Protein AF-A0A552JMD4-F1 (afdb_monomer)

Solvent-accessible surface area (backbone atoms only — not comparable to full-atom values): 7018 Å² total; per-residue (Å²): 131,86,84,83,61,81,49,76,49,77,39,59,53,98,38,36,35,41,34,30,48,26,83,39,79,77,47,74,48,77,44,79,82,70,73,84,82,64,100,76,76,72,91,69,82,55,52,68,97,57,89,77,50,62,88,80,87,88,76,91,88,82,87,68,102,60,54,72,49,73,68,56,48,49,47,52,55,16,45,58,19,60,73,35,81,86,28,43,78,37,41,40,90,86,39,94,38,38,90,42,68,71,56,84,88,75,112

Organism: NCBI:txid2486245

Foldseek 3Di:
DQPQDWDWDWFDDPQKIWIDIQLHTPDIDGHDPDPDPDPDDDDDDQDDPDPRGDDDDDDDDDDDPHGDDSLRSLLVSLQVQVVDVSNLCRHDPPRPNNPHHDDPVSD

Nearest PDB structures (foldseek):
  4qvs-assembly1_A-2  TM=7.029E-01  e=3.299E-03  Acetivibrio thermocellus ATCC 27405
  3fvc-assembly1_A  TM=4.793E-01  e=2.147E+00  Human herpesvirus 4 strain B95-8

Sequence (107 aa):
MLNTNYIASITYNAGQIVMRLNGVQVQTGTLASSTGSNANNRLKIGFDIDPSSMQGRVRDIVILPYAASLRQLQLWEGFLSWKTITNRWALNSTHPFANRPPYTGDL

Structure (mmCIF, N/CA/C/O backbone):
data_AF-A0A552JMD4-F1
#
_entry.id   AF-A0A552JMD4-F1
#
loop_
_atom_site.group_PDB
_atom_site.id
_atom_site.type_symbol
_atom_site.label_atom_id
_atom_site.label_alt_id
_atom_site.label_comp_id
_atom_site.label_asym_id
_atom_site.label_entity_id
_atom_site.label_seq_id
_atom_site.pdbx_PDB_ins_code
_atom_site.Cartn_x
_atom_site.Cartn_y
_atom_site.Cartn_z
_atom_site.occupancy
_atom_site.B_iso_or_equiv
_atom_site.auth_seq_id
_atom_site.auth_comp_id
_atom_site.auth_asym_id
_atom_site.auth_atom_id
_atom_site.pdbx_PDB_model_num
ATOM 1 N N . MET A 1 1 ? -11.803 -21.396 5.458 1.00 42.97 1 MET A N 1
ATOM 2 C CA . MET A 1 1 ? -10.577 -20.696 5.017 1.00 42.97 1 MET A CA 1
ATOM 3 C C . MET A 1 1 ? -10.647 -19.279 5.556 1.00 42.97 1 MET A C 1
ATOM 5 O O . MET A 1 1 ? -11.682 -18.647 5.382 1.00 42.97 1 MET A O 1
ATOM 9 N N . LEU A 1 2 ? -9.629 -18.813 6.281 1.00 49.41 2 LEU A N 1
ATOM 10 C CA . LEU A 1 2 ? -9.557 -17.409 6.690 1.00 49.41 2 LEU A CA 1
ATOM 11 C C . LEU A 1 2 ? -9.329 -16.577 5.423 1.00 49.41 2 LEU A C 1
ATOM 13 O O . LEU A 1 2 ? -8.342 -16.785 4.724 1.00 49.41 2 LEU A O 1
ATOM 17 N N . ASN A 1 3 ? -10.264 -15.687 5.095 1.00 59.56 3 ASN A N 1
ATOM 18 C CA . ASN A 1 3 ? -10.075 -14.728 4.012 1.00 59.56 3 ASN A CA 1
ATOM 19 C C . ASN A 1 3 ? -9.048 -13.694 4.481 1.00 59.56 3 ASN A C 1
ATOM 21 O O . ASN A 1 3 ? -9.399 -12.771 5.217 1.00 59.56 3 ASN A O 1
ATOM 25 N N . THR A 1 4 ? -7.786 -13.857 4.092 1.00 74.56 4 THR A N 1
ATOM 26 C CA . THR A 1 4 ? -6.755 -12.860 4.389 1.00 74.56 4 THR A CA 1
ATOM 27 C C . THR A 1 4 ? -6.942 -11.662 3.463 1.00 74.56 4 THR A C 1
ATOM 29 O O . THR A 1 4 ? -6.794 -11.778 2.248 1.00 74.56 4 THR A O 1
ATOM 32 N N . ASN A 1 5 ? -7.303 -10.512 4.031 1.00 82.19 5 ASN A N 1
ATOM 33 C CA . ASN A 1 5 ? -7.386 -9.251 3.300 1.00 82.19 5 ASN A CA 1
ATOM 34 C C . ASN A 1 5 ? -6.035 -8.536 3.377 1.00 82.19 5 ASN A C 1
ATOM 36 O O . ASN A 1 5 ? -5.446 -8.434 4.453 1.00 82.19 5 ASN A O 1
ATOM 40 N N . TYR A 1 6 ? -5.581 -8.005 2.245 1.00 87.62 6 TYR A N 1
ATOM 41 C CA . TYR A 1 6 ? -4.374 -7.192 2.165 1.00 87.62 6 TYR A CA 1
ATOM 42 C C . TYR A 1 6 ? -4.715 -5.811 1.625 1.00 87.62 6 TYR A C 1
ATOM 44 O O . TYR A 1 6 ? -5.519 -5.678 0.700 1.00 87.62 6 TYR A O 1
ATOM 52 N N . ILE A 1 7 ? -4.069 -4.795 2.185 1.00 90.69 7 ILE A N 1
ATOM 53 C CA . ILE A 1 7 ? -4.016 -3.458 1.605 1.00 90.69 7 ILE A CA 1
ATOM 54 C C . ILE A 1 7 ? -2.618 -3.293 1.031 1.00 90.69 7 ILE A C 1
ATOM 56 O O . ILE A 1 7 ? -1.632 -3.400 1.758 1.00 90.69 7 ILE A O 1
ATOM 60 N N . ALA A 1 8 ? -2.538 -3.080 -0.277 1.00 91.88 8 ALA A N 1
ATOM 61 C CA . ALA A 1 8 ? -1.280 -2.944 -0.989 1.00 91.88 8 ALA A CA 1
ATOM 62 C C . ALA A 1 8 ? -1.129 -1.523 -1.523 1.00 91.88 8 ALA A C 1
ATOM 64 O O . ALA A 1 8 ? -2.083 -0.942 -2.043 1.00 91.88 8 ALA A O 1
ATOM 65 N N . SER A 1 9 ? 0.084 -0.989 -1.437 1.00 93.62 9 SER A N 1
ATOM 66 C CA . SER A 1 9 ? 0.459 0.244 -2.120 1.00 93.62 9 SER A CA 1
ATOM 67 C C . SER A 1 9 ? 1.801 0.081 -2.820 1.00 93.62 9 SER A C 1
ATOM 69 O O . SER A 1 9 ? 2.692 -0.633 -2.355 1.00 93.62 9 SER A O 1
ATOM 71 N N . ILE A 1 10 ? 1.926 0.736 -3.971 1.00 93.69 10 ILE A N 1
ATOM 72 C CA . ILE A 1 10 ? 3.162 0.832 -4.741 1.00 93.69 10 ILE A CA 1
ATOM 73 C C . ILE A 1 10 ? 3.336 2.305 -5.092 1.00 93.69 10 ILE A C 1
ATOM 75 O O . ILE A 1 10 ? 2.426 2.916 -5.654 1.00 93.69 10 ILE A O 1
ATOM 79 N N . THR A 1 11 ? 4.489 2.879 -4.761 1.00 93.81 11 THR A N 1
ATOM 80 C CA . THR A 1 11 ? 4.863 4.231 -5.186 1.00 93.81 11 THR A CA 1
ATOM 81 C C . THR A 1 11 ? 6.072 4.184 -6.098 1.00 93.81 11 THR A C 1
ATOM 83 O O . THR A 1 11 ? 6.931 3.316 -5.961 1.00 93.81 11 THR A O 1
ATOM 86 N N . TYR A 1 12 ? 6.130 5.137 -7.025 1.00 91.00 12 TYR A N 1
ATOM 87 C CA . TYR A 1 12 ? 7.286 5.382 -7.873 1.00 91.00 12 TYR A CA 1
ATOM 88 C C . TYR A 1 12 ? 7.642 6.866 -7.819 1.00 91.00 12 TYR A C 1
ATOM 90 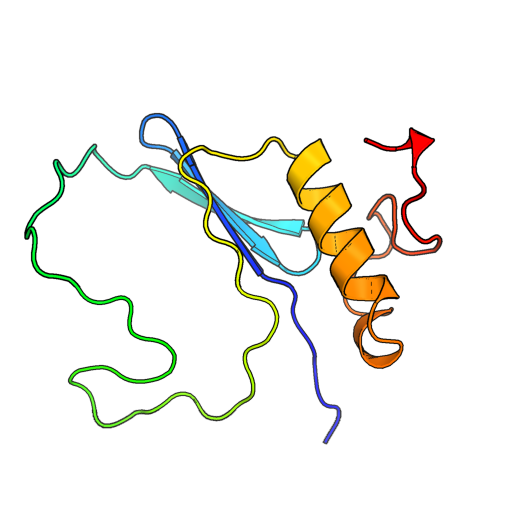O O . TYR A 1 12 ? 6.805 7.710 -8.142 1.00 91.00 12 TYR A O 1
ATOM 98 N N . ASN A 1 13 ? 8.869 7.187 -7.414 1.00 90.06 13 ASN A N 1
ATOM 99 C CA . ASN A 1 13 ? 9.382 8.554 -7.408 1.00 90.06 13 ASN A CA 1
ATOM 100 C C . ASN A 1 13 ? 10.851 8.572 -7.823 1.00 90.06 13 ASN A C 1
ATOM 102 O O . ASN A 1 13 ? 11.655 7.874 -7.214 1.00 90.06 13 ASN A O 1
ATOM 106 N N . ALA A 1 14 ? 11.201 9.380 -8.826 1.00 87.62 14 ALA A N 1
ATOM 107 C CA . ALA A 1 14 ? 12.586 9.614 -9.248 1.00 87.62 14 ALA A CA 1
ATOM 108 C C . ALA A 1 14 ? 13.432 8.329 -9.422 1.00 87.62 14 ALA A C 1
ATOM 110 O O . ALA A 1 14 ? 14.596 8.280 -9.034 1.00 87.62 14 ALA A O 1
ATOM 111 N N . GLY A 1 15 ? 12.844 7.270 -9.987 1.00 86.75 15 GLY A N 1
ATOM 112 C CA . GLY A 1 15 ? 13.530 5.992 -10.190 1.00 86.75 15 GLY A CA 1
ATOM 113 C C . GLY A 1 15 ? 13.498 5.041 -8.990 1.00 86.75 15 GLY A C 1
ATOM 114 O O . GLY A 1 15 ? 14.024 3.939 -9.087 1.00 86.75 15 GLY A O 1
ATOM 115 N N . GLN A 1 16 ? 12.872 5.403 -7.870 1.00 90.69 16 GLN A N 1
ATOM 116 C CA . GLN A 1 16 ? 12.687 4.520 -6.719 1.00 90.69 16 GLN A CA 1
ATOM 117 C C . GLN A 1 16 ? 11.262 3.965 -6.680 1.00 90.69 16 GLN A C 1
ATOM 119 O O . GLN A 1 16 ? 10.297 4.725 -6.749 1.00 90.69 16 GLN A O 1
ATOM 124 N N . ILE A 1 17 ? 11.137 2.647 -6.513 1.00 92.88 17 ILE A N 1
ATOM 125 C CA . ILE A 1 17 ? 9.878 1.951 -6.235 1.00 92.88 17 ILE A CA 1
ATOM 126 C C . ILE A 1 17 ? 9.850 1.532 -4.771 1.00 92.88 17 ILE A C 1
ATOM 128 O O . ILE A 1 17 ? 10.812 0.937 -4.281 1.00 92.88 17 ILE A O 1
ATOM 132 N N . VAL A 1 18 ? 8.731 1.774 -4.092 1.00 94.38 18 VAL A N 1
ATOM 133 C CA . VAL A 1 18 ? 8.473 1.253 -2.744 1.00 94.38 18 VAL A CA 1
ATOM 134 C C . VAL A 1 18 ? 7.145 0.510 -2.746 1.00 94.38 18 VAL A C 1
ATOM 136 O O . VAL A 1 18 ? 6.120 1.070 -3.129 1.00 94.38 18 VAL A O 1
ATOM 139 N N . MET A 1 19 ? 7.159 -0.744 -2.297 1.00 95.00 19 MET A N 1
ATOM 140 C CA . MET A 1 19 ? 5.955 -1.547 -2.093 1.00 95.00 19 MET A CA 1
ATOM 141 C C . MET A 1 19 ? 5.673 -1.688 -0.603 1.00 95.00 19 MET A C 1
ATOM 143 O O . MET A 1 19 ? 6.577 -1.976 0.194 1.00 95.00 19 MET A O 1
ATOM 147 N N . ARG A 1 20 ? 4.404 -1.532 -0.233 1.00 93.31 20 ARG A N 1
ATOM 148 C CA . ARG A 1 20 ? 3.930 -1.757 1.129 1.00 93.31 20 ARG A CA 1
ATOM 149 C C . ARG A 1 20 ? 2.756 -2.722 1.135 1.00 93.31 20 ARG A C 1
ATOM 151 O O . ARG A 1 20 ? 1.910 -2.683 0.243 1.00 93.31 20 ARG A O 1
ATOM 158 N N . LEU A 1 21 ? 2.707 -3.555 2.166 1.00 92.69 21 LEU A N 1
ATOM 159 C CA . LEU A 1 21 ? 1.559 -4.386 2.498 1.00 92.69 21 LEU A CA 1
ATOM 160 C C . LEU A 1 21 ? 1.138 -4.058 3.920 1.00 92.69 21 LEU A C 1
ATOM 162 O O . LEU A 1 21 ? 1.965 -4.077 4.833 1.00 92.69 21 LEU A O 1
ATOM 166 N N . ASN A 1 22 ? -0.147 -3.768 4.108 1.00 90.62 22 ASN A N 1
ATOM 167 C CA . ASN A 1 22 ? -0.741 -3.541 5.420 1.00 90.62 22 ASN A CA 1
ATOM 168 C C . ASN A 1 22 ? -0.008 -2.449 6.232 1.00 90.62 22 ASN A C 1
ATOM 170 O O . ASN A 1 22 ? 0.173 -2.572 7.446 1.00 90.62 22 ASN A O 1
ATOM 174 N N . GLY A 1 23 ? 0.462 -1.402 5.543 1.00 88.06 23 GLY A N 1
ATOM 175 C CA . GLY A 1 23 ? 1.228 -0.298 6.125 1.00 88.06 23 GLY A CA 1
ATOM 176 C C . GLY A 1 23 ? 2.730 -0.539 6.302 1.00 88.06 23 GLY A C 1
ATOM 177 O O . GLY A 1 23 ? 3.475 0.407 6.589 1.00 88.06 23 GLY A O 1
ATOM 178 N N . VAL A 1 24 ? 3.219 -1.761 6.079 1.00 91.38 24 VAL A N 1
ATOM 179 C CA . VAL A 1 24 ? 4.636 -2.134 6.215 1.00 91.38 24 VAL A CA 1
ATOM 180 C C . VAL A 1 24 ? 5.329 -2.084 4.866 1.00 91.38 24 VAL A C 1
ATOM 182 O O . VAL A 1 24 ? 4.846 -2.672 3.906 1.00 91.38 24 VAL A O 1
ATOM 185 N N . GLN A 1 25 ? 6.490 -1.433 4.790 1.00 94.25 25 GLN A N 1
ATOM 186 C CA . GLN A 1 25 ? 7.352 -1.544 3.616 1.00 94.25 25 GLN A CA 1
ATOM 187 C C . GLN A 1 25 ? 7.888 -2.970 3.500 1.00 94.25 25 GLN A C 1
ATOM 189 O O . GLN A 1 25 ? 8.616 -3.420 4.381 1.00 94.25 25 GLN A O 1
ATOM 194 N N . VAL A 1 26 ? 7.547 -3.653 2.410 1.00 95.50 26 VAL A N 1
ATOM 195 C CA . VAL A 1 26 ? 7.981 -5.036 2.151 1.00 95.50 26 VAL A CA 1
ATOM 196 C C . VAL A 1 26 ? 9.080 -5.115 1.101 1.00 95.50 26 VAL A C 1
ATOM 198 O O . VAL A 1 26 ? 9.858 -6.059 1.114 1.00 95.50 26 VAL A O 1
ATOM 201 N N . GLN A 1 27 ? 9.169 -4.118 0.215 1.00 95.12 27 GLN A N 1
ATOM 202 C CA . GLN A 1 27 ? 10.174 -4.075 -0.841 1.00 95.12 27 GLN A CA 1
ATOM 203 C C . GLN A 1 27 ? 10.527 -2.630 -1.196 1.00 95.12 27 GLN A C 1
ATOM 205 O O . GLN A 1 27 ? 9.671 -1.741 -1.191 1.00 95.12 27 GLN A O 1
ATOM 210 N N . THR A 1 28 ? 11.790 -2.420 -1.560 1.00 95.31 28 THR A N 1
ATOM 211 C CA . THR A 1 28 ? 12.270 -1.218 -2.247 1.00 95.31 28 THR A CA 1
ATOM 212 C C . THR A 1 28 ? 13.117 -1.640 -3.443 1.00 95.31 28 THR A C 1
ATOM 214 O O . THR A 1 28 ? 13.737 -2.704 -3.423 1.00 95.31 28 THR A O 1
ATOM 217 N N . GLY A 1 29 ? 13.141 -0.829 -4.491 1.00 91.81 29 GLY A N 1
ATOM 218 C CA . GLY A 1 29 ? 13.948 -1.095 -5.675 1.00 91.81 29 GLY A CA 1
ATOM 219 C C . GLY A 1 29 ? 14.236 0.173 -6.456 1.00 91.81 29 GLY A C 1
ATOM 220 O O . GLY A 1 29 ? 13.561 1.188 -6.283 1.00 91.81 29 GLY A O 1
ATOM 221 N N . THR A 1 30 ? 15.241 0.105 -7.319 1.00 90.94 30 THR A N 1
ATOM 222 C CA . THR A 1 30 ? 15.514 1.135 -8.314 1.00 90.94 30 THR A CA 1
ATOM 223 C C . THR A 1 30 ? 15.017 0.651 -9.668 1.00 90.94 30 THR A C 1
ATOM 225 O O . THR A 1 30 ? 15.321 -0.457 -10.105 1.00 90.94 30 THR A O 1
ATOM 228 N N . LEU A 1 31 ? 14.225 1.478 -10.333 1.00 82.38 31 LEU A N 1
ATOM 229 C CA . LEU A 1 31 ? 13.844 1.305 -11.722 1.00 82.38 31 LEU A CA 1
ATOM 230 C C . LEU A 1 31 ? 14.499 2.453 -12.487 1.00 82.38 31 LEU A C 1
ATOM 232 O O . LEU A 1 31 ? 14.180 3.617 -12.240 1.00 82.38 31 LEU A O 1
ATOM 236 N N . ALA A 1 32 ? 15.434 2.140 -13.390 1.00 74.25 32 ALA A N 1
ATOM 237 C CA . ALA A 1 32 ? 15.931 3.136 -14.340 1.00 74.25 32 ALA A CA 1
ATOM 238 C C . ALA A 1 32 ? 14.717 3.767 -15.028 1.00 74.25 32 ALA A C 1
ATOM 240 O O . ALA A 1 32 ? 13.779 3.035 -15.342 1.00 74.25 32 ALA A O 1
ATOM 241 N N . SER A 1 33 ? 14.693 5.093 -15.212 1.00 63.25 33 SER 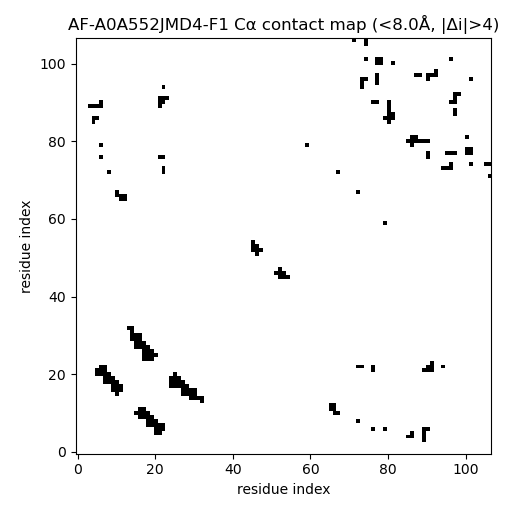A N 1
ATOM 242 C CA . SER A 1 33 ? 13.52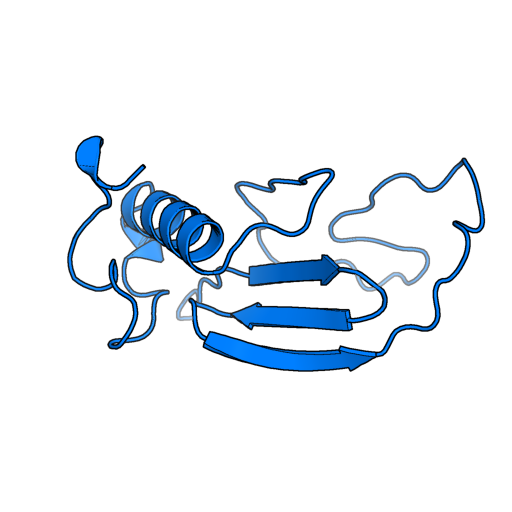3 5.775 -15.768 1.00 63.2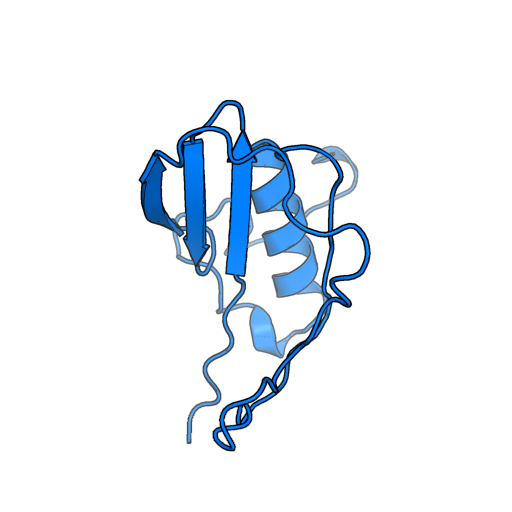5 33 SER A CA 1
ATO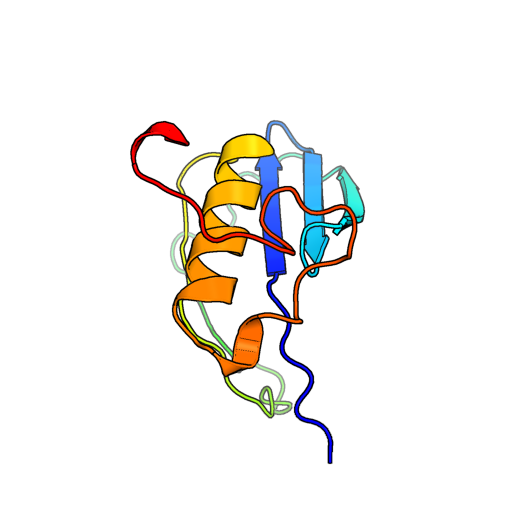M 243 C C . SER A 1 33 ? 13.212 5.202 -17.150 1.00 63.25 33 SER A C 1
ATOM 245 O O . SER A 1 33 ? 13.791 5.617 -18.154 1.00 63.25 33 SER A O 1
ATOM 247 N N . SER A 1 34 ? 12.320 4.220 -17.221 1.00 57.62 34 SER A N 1
ATOM 248 C CA . SER A 1 34 ? 11.788 3.775 -18.489 1.00 57.62 34 SER A CA 1
ATOM 249 C C . SER A 1 34 ? 10.870 4.902 -18.921 1.00 57.62 34 SER A C 1
ATOM 251 O O . SER A 1 34 ? 9.782 5.077 -18.364 1.00 57.62 34 SER A O 1
ATOM 253 N N . THR A 1 35 ? 11.340 5.719 -19.861 1.00 50.25 35 THR A N 1
ATOM 254 C CA . THR A 1 35 ? 10.456 6.547 -20.673 1.00 50.25 35 THR A CA 1
ATOM 255 C C . THR A 1 35 ? 9.330 5.635 -21.141 1.00 50.25 35 THR A C 1
ATOM 257 O O . THR A 1 35 ? 9.587 4.548 -21.659 1.00 50.25 35 THR A O 1
ATOM 260 N N . GLY A 1 36 ? 8.091 6.007 -20.811 1.00 56.06 36 GLY A N 1
ATOM 261 C CA . GLY A 1 36 ? 6.925 5.147 -20.972 1.00 56.06 36 GLY A CA 1
ATOM 262 C C . GLY A 1 36 ? 6.901 4.522 -22.360 1.00 56.06 36 GLY A C 1
ATOM 263 O O . GLY A 1 36 ? 6.683 5.211 -23.353 1.00 56.06 36 GLY A O 1
ATOM 264 N N . SER A 1 37 ? 7.152 3.217 -22.429 1.00 48.12 37 SER A N 1
ATOM 265 C CA . SER A 1 37 ? 7.005 2.476 -23.668 1.00 48.12 37 SER A CA 1
ATOM 266 C C . SER A 1 37 ? 5.550 2.041 -23.782 1.00 48.12 37 SER A C 1
ATOM 268 O O . SER A 1 37 ? 5.049 1.256 -22.976 1.00 48.12 37 SER A O 1
ATOM 270 N N . ASN A 1 38 ? 4.920 2.583 -24.822 1.00 50.91 38 ASN A N 1
ATOM 271 C CA . ASN A 1 38 ? 3.623 2.265 -25.410 1.00 50.91 38 ASN A CA 1
ATOM 272 C C . ASN A 1 38 ? 2.383 2.956 -24.823 1.00 50.91 38 ASN A C 1
ATOM 274 O O . ASN A 1 38 ? 1.735 2.509 -23.877 1.00 50.91 38 ASN A O 1
ATOM 278 N N . ALA A 1 39 ? 1.987 4.000 -25.555 1.00 46.84 39 ALA A N 1
ATOM 279 C CA . ALA A 1 39 ? 0.781 4.820 -25.465 1.00 46.84 39 ALA A CA 1
ATOM 280 C C . ALA A 1 39 ? -0.567 4.068 -25.632 1.00 46.84 39 ALA A C 1
ATOM 282 O O . ALA A 1 39 ? -1.575 4.698 -25.922 1.00 46.84 39 ALA A O 1
ATOM 283 N N . ASN A 1 40 ? -0.609 2.742 -25.440 1.00 57.50 40 ASN A N 1
ATOM 284 C CA . ASN A 1 40 ? -1.808 1.905 -25.612 1.00 57.50 40 ASN A CA 1
ATOM 285 C C . ASN A 1 40 ? -2.050 0.893 -24.471 1.00 57.50 40 ASN A C 1
ATOM 287 O O . ASN A 1 40 ? -2.940 0.044 -24.579 1.00 57.50 40 ASN A O 1
ATOM 291 N N . ASN A 1 41 ? -1.294 0.950 -23.371 1.00 67.56 41 ASN A N 1
ATOM 292 C CA . ASN A 1 41 ? -1.434 -0.032 -22.296 1.00 67.56 41 ASN A CA 1
ATOM 293 C C . ASN A 1 41 ? -2.666 0.254 -21.428 1.00 67.56 41 ASN A C 1
ATOM 295 O O . ASN A 1 41 ? -2.650 1.082 -20.520 1.00 67.56 41 ASN A O 1
ATOM 299 N N . ARG A 1 42 ? -3.752 -0.470 -21.713 1.00 75.06 42 ARG A N 1
ATOM 300 C CA . ARG A 1 42 ? -4.910 -0.578 -20.819 1.00 75.06 42 ARG A CA 1
ATOM 301 C C . ARG A 1 42 ? -4.444 -1.145 -19.476 1.00 75.06 42 ARG A C 1
ATOM 303 O O . ARG A 1 42 ? -3.757 -2.164 -19.455 1.00 75.06 42 ARG A O 1
ATOM 310 N N . LEU A 1 43 ? -4.867 -0.535 -18.369 1.00 78.75 43 LEU A N 1
ATOM 311 C CA . LEU A 1 43 ? -4.745 -1.159 -17.054 1.00 78.75 43 LEU A CA 1
ATOM 312 C C . LEU A 1 43 ? -5.559 -2.457 -17.057 1.00 78.75 43 LEU A C 1
ATOM 314 O O . LEU A 1 43 ? -6.776 -2.427 -17.249 1.00 78.75 43 LEU A O 1
ATOM 318 N N . LYS A 1 44 ? -4.891 -3.587 -16.839 1.00 82.62 44 LYS A N 1
ATOM 319 C CA . LYS A 1 44 ? -5.541 -4.885 -16.650 1.00 82.62 44 LYS A CA 1
ATOM 320 C C . LYS A 1 44 ? -5.492 -5.250 -15.173 1.00 82.62 44 LYS A C 1
ATOM 322 O O . LYS A 1 44 ? -4.464 -5.075 -14.525 1.00 82.62 44 LYS A O 1
ATOM 327 N N . ILE A 1 45 ? -6.602 -5.752 -14.642 1.00 85.81 45 ILE A N 1
ATOM 328 C CA . ILE A 1 45 ? -6.708 -6.203 -13.252 1.00 85.81 45 ILE A CA 1
ATOM 329 C C . ILE A 1 45 ? -7.176 -7.650 -13.281 1.00 85.81 45 ILE A C 1
ATOM 331 O O . ILE A 1 45 ? -8.279 -7.942 -13.735 1.00 85.81 45 ILE A O 1
ATOM 335 N N . GLY A 1 46 ? -6.330 -8.548 -12.786 1.00 83.94 46 GLY A N 1
ATOM 336 C CA . GLY A 1 46 ? -6.669 -9.955 -12.604 1.00 83.94 46 GLY A CA 1
ATOM 337 C C . GLY A 1 46 ? -6.598 -10.842 -13.850 1.00 83.94 46 GLY A C 1
ATOM 338 O O . GLY A 1 46 ? -6.955 -12.011 -13.754 1.00 83.94 46 GLY A O 1
ATOM 339 N N . PHE A 1 47 ? -6.122 -10.335 -14.988 1.00 79.81 47 PHE A N 1
ATOM 340 C CA . PHE A 1 47 ? -5.872 -11.131 -16.193 1.00 79.81 47 PHE A CA 1
ATOM 341 C C . PHE A 1 47 ? -4.754 -10.507 -17.040 1.00 79.81 47 PHE A C 1
ATOM 343 O O . PHE A 1 47 ? -4.611 -9.283 -17.069 1.00 79.81 47 PHE A O 1
ATOM 350 N N . ASP A 1 48 ? -4.000 -11.335 -17.764 1.00 74.06 48 ASP A N 1
ATOM 351 C CA . ASP A 1 48 ? -3.112 -10.889 -18.843 1.00 74.06 48 ASP A CA 1
ATOM 352 C C . ASP A 1 48 ? -3.077 -11.935 -19.981 1.00 74.06 48 ASP A C 1
ATOM 354 O O . ASP A 1 48 ? -4.047 -12.669 -20.149 1.00 74.06 48 ASP A O 1
ATOM 358 N N . ILE A 1 49 ? -2.022 -11.968 -20.806 1.00 70.44 49 ILE A N 1
ATOM 359 C CA . ILE A 1 49 ? -1.836 -12.934 -21.908 1.00 70.44 49 ILE A CA 1
ATOM 360 C C . ILE A 1 49 ? -1.741 -14.386 -21.406 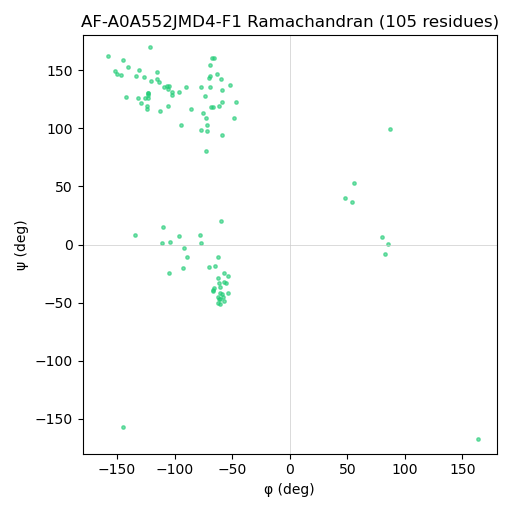1.00 70.44 49 ILE A C 1
ATOM 362 O O . ILE A 1 49 ? -2.120 -15.305 -22.128 1.00 70.44 49 ILE A O 1
ATOM 366 N N . ASP A 1 50 ? -1.256 -14.597 -20.182 1.00 71.12 50 ASP A N 1
ATOM 367 C CA . ASP A 1 50 ? -1.212 -15.914 -19.545 1.00 71.12 50 ASP A CA 1
ATOM 368 C C . ASP A 1 50 ? -2.615 -16.310 -19.024 1.00 71.12 50 ASP A C 1
ATOM 370 O O . ASP A 1 50 ? -3.289 -15.475 -18.407 1.00 71.12 50 ASP A O 1
ATOM 374 N N . PRO A 1 51 ? -3.083 -17.558 -19.237 1.00 64.44 51 PRO A N 1
ATOM 375 C CA . PRO A 1 51 ? -4.403 -18.026 -18.788 1.00 64.44 51 PRO A CA 1
ATOM 376 C C . PRO A 1 51 ? -4.606 -18.007 -17.266 1.00 64.44 51 PRO A C 1
ATOM 378 O O . PRO A 1 51 ? -5.730 -18.192 -16.791 1.00 64.44 51 PRO A O 1
ATOM 381 N N . SER A 1 52 ? -3.546 -17.793 -16.488 1.00 77.75 52 SER A N 1
ATOM 382 C CA . SER A 1 52 ? -3.601 -17.725 -15.029 1.00 77.75 52 SER A CA 1
ATOM 383 C C . SER A 1 52 ? -4.264 -16.425 -14.548 1.00 77.75 52 SER A C 1
ATOM 385 O O . SER A 1 52 ? -3.601 -15.461 -14.165 1.00 77.75 52 SER A O 1
ATOM 387 N N . SER A 1 53 ? -5.598 -16.384 -14.551 1.00 80.75 53 SER A N 1
ATOM 388 C CA . SER A 1 53 ? -6.355 -15.263 -13.984 1.00 80.75 53 SER A CA 1
ATOM 389 C C . SER A 1 53 ? -6.237 -15.220 -12.458 1.00 80.75 53 SER A C 1
ATOM 391 O O . SER A 1 53 ? -6.251 -16.260 -11.795 1.00 80.75 53 SER A O 1
ATOM 393 N N . MET A 1 54 ? -6.204 -14.016 -11.886 1.00 85.06 54 MET A N 1
ATOM 394 C CA . MET A 1 54 ? -6.238 -13.817 -10.438 1.00 85.06 54 MET A CA 1
ATOM 395 C C . MET A 1 54 ? -7.510 -14.431 -9.850 1.00 85.06 54 MET A C 1
ATOM 397 O O . MET A 1 54 ? -8.625 -14.033 -10.185 1.00 85.06 54 MET A O 1
ATOM 401 N N . GLN A 1 55 ? -7.336 -15.348 -8.902 1.00 85.25 55 GLN A N 1
ATOM 402 C CA . GLN A 1 55 ? -8.431 -15.889 -8.107 1.00 85.25 55 GLN A CA 1
ATOM 403 C C . GLN A 1 55 ? -8.539 -15.090 -6.807 1.00 85.25 55 GLN A C 1
ATOM 405 O O . GLN A 1 55 ? -7.730 -15.242 -5.895 1.00 85.25 55 GLN A O 1
ATOM 410 N N . GLY A 1 56 ? -9.517 -14.189 -6.729 1.00 84.94 56 GLY A N 1
ATOM 411 C CA . GLY A 1 56 ? -9.707 -13.343 -5.555 1.00 84.94 56 GLY A CA 1
ATOM 412 C C . GLY A 1 56 ? -10.603 -12.142 -5.824 1.00 84.94 56 GLY A C 1
ATOM 413 O O . GLY A 1 56 ? -11.277 -12.059 -6.849 1.00 84.94 56 GLY A O 1
ATOM 414 N N . ARG A 1 57 ? -10.615 -11.194 -4.886 1.00 85.19 57 ARG A N 1
ATOM 415 C CA . ARG A 1 57 ? -11.345 -9.927 -5.016 1.00 85.19 57 ARG A CA 1
ATOM 416 C C . ARG A 1 57 ? -10.375 -8.767 -4.859 1.00 85.19 57 ARG A C 1
ATOM 418 O O . ARG A 1 57 ? -9.655 -8.709 -3.869 1.00 85.19 57 ARG A O 1
ATOM 425 N N . VAL A 1 58 ? -10.431 -7.820 -5.788 1.00 87.38 58 VAL A N 1
ATOM 426 C CA . VAL A 1 58 ? -9.781 -6.510 -5.664 1.00 87.38 58 VAL A CA 1
ATOM 427 C C . VAL A 1 58 ? -10.874 -5.466 -5.482 1.00 87.38 58 VAL A C 1
ATOM 429 O O . VAL A 1 58 ? -11.916 -5.531 -6.135 1.00 87.38 58 VAL A O 1
ATOM 432 N N . ARG A 1 59 ? -10.670 -4.540 -4.547 1.00 86.25 59 ARG A N 1
ATOM 433 C CA . ARG A 1 59 ? -11.617 -3.473 -4.209 1.00 86.25 59 ARG A CA 1
ATOM 434 C C . ARG A 1 59 ? -10.848 -2.184 -3.947 1.00 86.25 59 ARG A C 1
ATOM 436 O O . ARG A 1 59 ? -9.693 -2.245 -3.542 1.00 86.25 59 ARG A O 1
ATOM 443 N N . ASP A 1 60 ? -11.515 -1.055 -4.184 1.00 87.31 60 ASP A N 1
ATOM 444 C CA . ASP A 1 60 ? -11.041 0.288 -3.829 1.00 87.31 60 ASP A CA 1
ATOM 445 C C . ASP A 1 60 ? -9.655 0.650 -4.415 1.00 87.31 60 ASP A C 1
ATOM 447 O O . ASP A 1 60 ? -8.742 1.064 -3.705 1.00 87.31 60 ASP A O 1
ATOM 451 N N . ILE A 1 61 ? -9.495 0.493 -5.735 1.00 89.00 61 ILE A N 1
ATOM 452 C CA . ILE A 1 61 ? -8.266 0.869 -6.450 1.00 89.00 61 ILE A CA 1
ATOM 453 C C . ILE A 1 61 ? -8.176 2.394 -6.566 1.00 89.00 61 ILE A C 1
ATOM 455 O O . ILE A 1 61 ? -9.090 3.035 -7.085 1.00 89.00 61 ILE A O 1
ATOM 459 N N . VAL A 1 62 ? -7.043 2.956 -6.144 1.00 89.44 62 VAL A N 1
ATOM 460 C CA . VAL A 1 62 ? -6.713 4.380 -6.280 1.00 89.44 62 VAL A CA 1
ATOM 461 C C . VAL A 1 62 ? -5.402 4.509 -7.050 1.00 89.44 62 VAL A C 1
ATOM 463 O O . VAL A 1 62 ? -4.421 3.845 -6.722 1.00 89.44 62 VAL A O 1
ATOM 466 N N . ILE A 1 63 ? -5.383 5.363 -8.074 1.00 90.62 63 ILE A N 1
ATOM 467 C CA . ILE A 1 63 ? -4.199 5.644 -8.896 1.00 90.62 63 ILE A CA 1
ATOM 468 C C . ILE A 1 63 ? -3.934 7.142 -8.829 1.00 90.62 63 ILE A C 1
ATOM 470 O O . ILE A 1 63 ? -4.827 7.943 -9.099 1.00 90.62 63 ILE A O 1
ATOM 474 N N . LEU A 1 64 ? -2.711 7.512 -8.453 1.00 90.50 64 LEU A N 1
ATOM 475 C CA . LEU A 1 64 ? -2.296 8.900 -8.278 1.00 90.50 64 LEU A CA 1
ATOM 476 C C . LEU A 1 64 ? -1.209 9.252 -9.302 1.00 90.50 64 LEU A C 1
ATOM 478 O O . LEU A 1 64 ? -0.335 8.422 -9.558 1.00 90.50 64 LEU A O 1
ATOM 482 N N . PRO A 1 65 ? -1.207 10.478 -9.857 1.00 89.88 65 PRO A N 1
ATOM 483 C CA . PRO A 1 65 ? -0.176 10.924 -10.797 1.00 89.88 65 PRO A CA 1
ATOM 484 C C . PRO A 1 65 ? 1.138 11.322 -10.098 1.00 89.88 65 PRO A C 1
ATOM 486 O O . PRO A 1 65 ? 2.026 11.892 -10.724 1.00 89.88 65 PRO A O 1
ATOM 489 N N . TYR A 1 66 ? 1.256 11.061 -8.795 1.00 90.56 66 TYR A N 1
ATOM 490 C CA . TYR A 1 66 ? 2.414 11.378 -7.969 1.00 90.56 66 TYR A CA 1
ATOM 491 C C . TYR A 1 66 ? 2.635 10.292 -6.915 1.00 90.56 66 TYR A C 1
ATOM 493 O O . TYR A 1 66 ? 1.713 9.568 -6.530 1.00 90.56 66 TYR A O 1
ATOM 501 N N . ALA A 1 67 ? 3.861 10.210 -6.399 1.00 91.62 67 ALA A N 1
ATOM 502 C CA . ALA A 1 67 ? 4.157 9.376 -5.244 1.00 91.62 67 ALA A CA 1
ATOM 503 C C . ALA A 1 67 ? 3.578 10.008 -3.975 1.00 91.62 67 ALA A C 1
ATOM 505 O O . ALA A 1 67 ? 4.079 11.025 -3.493 1.00 91.62 67 ALA A O 1
ATOM 506 N N . ALA A 1 68 ? 2.521 9.404 -3.435 1.00 93.12 68 ALA A N 1
ATOM 507 C CA . ALA A 1 68 ? 1.963 9.809 -2.152 1.00 93.12 68 ALA A CA 1
ATOM 508 C C . ALA A 1 68 ? 3.010 9.690 -1.034 1.00 93.12 68 ALA A C 1
ATOM 510 O O . ALA A 1 68 ? 3.800 8.740 -0.996 1.00 93.12 68 ALA A O 1
ATOM 511 N N . SER A 1 69 ? 2.995 10.643 -0.101 1.00 92.81 69 SER A N 1
ATOM 512 C CA . SER A 1 69 ? 3.846 10.578 1.088 1.00 92.81 69 SER A CA 1
ATOM 513 C C . SER A 1 69 ? 3.445 9.400 1.980 1.00 92.81 69 SER A C 1
ATOM 515 O O . SER A 1 69 ? 2.311 8.920 1.927 1.00 92.81 69 SER A O 1
ATOM 517 N N . LEU A 1 70 ? 4.348 8.961 2.864 1.00 91.81 70 LEU A N 1
ATOM 518 C CA . LEU A 1 70 ? 4.031 7.908 3.835 1.00 91.81 70 LEU A CA 1
ATOM 519 C C . LEU A 1 70 ? 2.775 8.247 4.648 1.00 91.81 70 LEU A C 1
ATOM 521 O O . LEU A 1 70 ? 1.920 7.390 4.845 1.00 91.81 70 LEU A O 1
ATOM 525 N N . ARG A 1 71 ? 2.641 9.506 5.075 1.00 91.94 71 ARG A N 1
ATOM 526 C CA . ARG A 1 71 ? 1.475 9.959 5.834 1.00 91.94 71 ARG A CA 1
ATOM 527 C C . ARG A 1 71 ? 0.191 9.836 5.016 1.00 91.94 71 ARG A C 1
ATOM 529 O O . ARG A 1 71 ? -0.796 9.328 5.535 1.00 91.94 71 ARG A O 1
ATOM 536 N N . GLN A 1 72 ? 0.209 10.252 3.749 1.00 92.44 72 GLN A N 1
ATOM 537 C CA . GLN A 1 72 ? -0.942 10.105 2.855 1.00 92.44 72 GLN A CA 1
ATOM 538 C C . GLN A 1 72 ? -1.308 8.632 2.662 1.00 92.44 72 GLN A C 1
ATOM 540 O O . GLN A 1 72 ? -2.474 8.281 2.803 1.00 92.44 72 GLN A O 1
ATOM 545 N N . LEU A 1 73 ? -0.329 7.761 2.402 1.00 93.12 73 LEU A N 1
ATOM 546 C CA . LEU A 1 73 ? -0.571 6.321 2.272 1.00 93.12 73 LEU A CA 1
ATOM 547 C C . LEU A 1 73 ? -1.224 5.744 3.531 1.00 93.12 73 LEU A C 1
ATOM 549 O O . LEU A 1 73 ? -2.267 5.108 3.426 1.00 93.12 73 LEU A O 1
ATOM 553 N N . GLN A 1 74 ? -0.680 6.046 4.711 1.00 92.12 74 GLN A N 1
ATOM 554 C CA . GLN A 1 74 ? -1.235 5.578 5.983 1.00 92.12 74 GLN A CA 1
ATOM 555 C C . GLN A 1 74 ? -2.671 6.070 6.205 1.00 92.12 74 GLN A C 1
ATOM 557 O O . GLN A 1 74 ? -3.495 5.329 6.740 1.00 92.12 74 GLN A O 1
ATOM 562 N N . LEU A 1 75 ? -3.003 7.297 5.782 1.00 91.94 75 LEU A N 1
ATOM 563 C CA . LEU A 1 75 ? -4.378 7.805 5.830 1.00 91.94 75 LEU A CA 1
ATOM 564 C C . LEU A 1 75 ? -5.308 6.966 4.956 1.00 91.94 75 LEU A C 1
ATOM 566 O O . LEU A 1 75 ? -6.337 6.503 5.445 1.00 91.94 75 LEU A O 1
ATOM 570 N N . TRP A 1 76 ? -4.937 6.725 3.697 1.00 90.38 76 TRP A N 1
ATOM 571 C CA . TRP A 1 76 ? -5.720 5.891 2.781 1.00 90.38 76 TRP A CA 1
ATOM 572 C C . TRP A 1 76 ? -5.873 4.458 3.302 1.00 90.38 76 TRP A C 1
ATOM 574 O O . TRP A 1 76 ? -6.987 3.941 3.350 1.00 90.38 76 TRP A O 1
ATOM 584 N N . GLU A 1 77 ? -4.786 3.837 3.761 1.00 89.31 77 GLU A N 1
ATOM 585 C CA . GLU A 1 77 ? -4.793 2.500 4.367 1.00 89.31 77 GLU A CA 1
ATOM 586 C C . GLU A 1 77 ? -5.717 2.451 5.596 1.00 89.31 77 GLU A C 1
ATOM 588 O O . GLU A 1 77 ? -6.515 1.521 5.741 1.00 89.31 77 GLU A O 1
ATOM 593 N N . GLY A 1 78 ? -5.684 3.484 6.444 1.00 90.38 78 GLY A N 1
ATOM 594 C CA . GLY A 1 78 ? -6.609 3.658 7.563 1.00 90.38 78 GLY A CA 1
ATOM 595 C C . GLY A 1 78 ? -8.065 3.762 7.106 1.00 90.38 78 GLY A C 1
ATOM 596 O O . GLY A 1 78 ? -8.911 3.001 7.576 1.00 90.38 78 GLY A O 1
ATOM 597 N N . PHE A 1 79 ? -8.370 4.643 6.152 1.00 88.88 79 PHE A N 1
ATOM 598 C CA . PHE A 1 79 ? -9.730 4.803 5.631 1.00 88.88 79 PHE A CA 1
ATOM 599 C C . PHE A 1 79 ? -10.265 3.488 5.055 1.00 88.88 79 PHE A C 1
ATOM 601 O O . PHE A 1 79 ? -11.378 3.090 5.389 1.00 88.88 79 PHE A O 1
ATOM 608 N N . LEU A 1 80 ? -9.472 2.768 4.260 1.00 86.62 80 LEU A N 1
ATOM 609 C CA . LEU A 1 80 ? -9.864 1.478 3.680 1.00 86.62 80 LEU A CA 1
ATOM 610 C C . LEU A 1 80 ? -10.069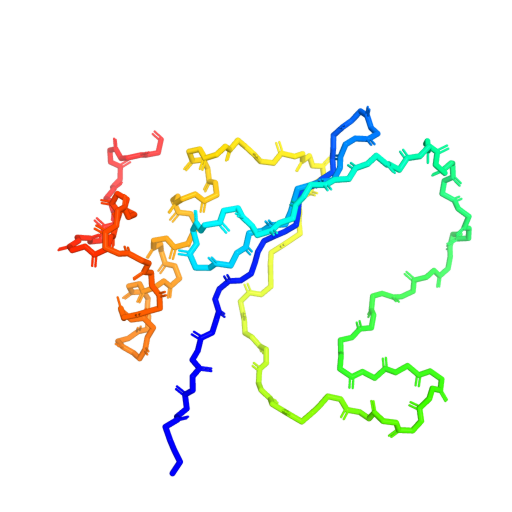 0.384 4.739 1.00 86.62 80 LEU A C 1
ATOM 612 O O . LEU A 1 80 ? -11.000 -0.422 4.629 1.00 86.62 80 LEU A O 1
ATOM 616 N N . SER A 1 81 ? -9.234 0.374 5.780 1.00 87.75 81 SER A N 1
ATOM 617 C CA . SER A 1 81 ? -9.330 -0.589 6.886 1.00 87.75 81 SER A CA 1
ATOM 618 C C . SER A 1 81 ? -10.594 -0.399 7.713 1.00 87.75 81 SER A C 1
ATOM 620 O O . SER A 1 81 ? -11.213 -1.378 8.120 1.00 87.75 81 SER A O 1
ATOM 622 N N . TRP A 1 82 ? -10.993 0.852 7.943 1.00 86.19 82 TRP A N 1
ATOM 623 C CA . TRP A 1 82 ? -12.144 1.190 8.782 1.00 86.19 82 TRP A CA 1
ATOM 624 C C . TRP A 1 82 ? -13.453 1.344 8.002 1.00 86.19 82 TRP A C 1
ATOM 626 O O . TRP A 1 82 ? -14.522 1.178 8.585 1.00 86.19 82 TRP A O 1
ATOM 636 N N . LYS A 1 83 ? -13.395 1.575 6.682 1.00 83.94 83 LYS A N 1
ATOM 637 C CA . LYS A 1 83 ? -14.569 1.577 5.790 1.00 83.94 83 LYS A CA 1
ATOM 638 C C . LYS A 1 83 ? -15.263 0.218 5.759 1.00 83.94 83 LYS A C 1
ATOM 640 O O . LYS A 1 83 ? -16.479 0.148 5.605 1.00 83.94 83 LYS A O 1
ATOM 645 N N . THR A 1 84 ? -14.501 -0.868 5.889 1.00 70.44 84 THR A N 1
ATOM 646 C CA . THR A 1 84 ? -15.053 -2.225 5.906 1.00 70.44 84 THR A CA 1
ATOM 647 C C . THR A 1 84 ? -14.628 -2.931 7.185 1.00 70.44 84 THR A C 1
ATOM 649 O O . THR A 1 84 ? -13.445 -3.145 7.420 1.00 70.44 84 THR A O 1
ATOM 652 N N . ILE A 1 85 ? -15.591 -3.339 8.016 1.00 63.72 85 ILE A N 1
ATOM 653 C CA . ILE A 1 85 ? -15.332 -4.024 9.300 1.00 63.72 85 ILE A CA 1
ATOM 654 C C . ILE A 1 85 ? -14.418 -5.255 9.115 1.00 63.72 85 ILE A C 1
ATOM 656 O O . ILE A 1 85 ? -13.652 -5.611 10.005 1.00 63.72 85 ILE A O 1
ATOM 660 N N . THR A 1 86 ? -14.437 -5.866 7.928 1.00 68.75 86 THR A N 1
ATOM 661 C CA . THR A 1 86 ? -13.613 -7.021 7.546 1.00 68.75 86 THR A CA 1
ATOM 662 C C . THR A 1 86 ? -12.119 -6.731 7.381 1.00 68.75 86 THR A C 1
ATOM 664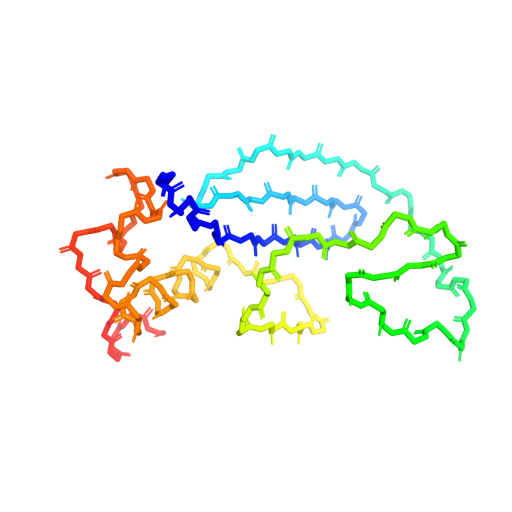 O O . THR A 1 86 ? -11.326 -7.670 7.407 1.00 68.75 86 THR A O 1
ATOM 667 N N . ASN A 1 87 ? -11.722 -5.469 7.192 1.00 69.38 87 ASN A N 1
ATOM 668 C CA . ASN A 1 87 ? -10.326 -5.078 6.963 1.00 69.38 87 ASN A CA 1
ATOM 669 C C . ASN A 1 87 ? -9.675 -4.444 8.199 1.00 69.38 87 ASN A C 1
ATOM 671 O O . ASN A 1 87 ? -8.503 -4.080 8.145 1.00 69.38 87 ASN A O 1
ATOM 675 N N . ARG A 1 88 ? -10.393 -4.348 9.326 1.00 67.50 88 ARG A N 1
ATOM 676 C CA . ARG A 1 88 ? -9.892 -3.718 10.557 1.00 67.50 88 ARG A CA 1
ATOM 677 C C . ARG A 1 88 ? -8.576 -4.329 11.056 1.00 67.50 88 ARG A C 1
ATOM 679 O O . ARG A 1 88 ? -7.745 -3.616 11.598 1.00 67.50 88 ARG A O 1
ATOM 686 N N . TRP A 1 89 ? -8.380 -5.630 10.844 1.00 72.50 89 TRP A N 1
ATOM 687 C CA . TRP A 1 89 ? -7.169 -6.360 11.242 1.00 72.50 89 TRP A CA 1
ATOM 688 C C . TRP A 1 89 ? -6.140 -6.513 10.121 1.00 72.50 89 TRP A C 1
ATOM 690 O O . TRP A 1 89 ? -5.176 -7.255 10.285 1.00 72.50 89 TRP A O 1
ATOM 700 N N . ALA A 1 90 ? -6.347 -5.863 8.971 1.00 81.69 90 ALA A N 1
ATOM 701 C CA . ALA A 1 90 ? -5.362 -5.903 7.899 1.00 81.69 90 ALA A CA 1
ATOM 702 C C . ALA A 1 90 ? -4.085 -5.174 8.332 1.00 81.69 90 ALA A C 1
ATOM 704 O O . ALA A 1 90 ? -2.998 -5.663 8.072 1.00 81.69 90 ALA A O 1
ATOM 705 N N . LEU A 1 91 ? -4.206 -4.042 9.028 1.00 87.69 91 LEU A N 1
ATOM 706 C CA . LEU A 1 91 ? -3.070 -3.216 9.432 1.00 87.69 91 LEU A CA 1
ATOM 707 C C . LEU A 1 91 ? -2.214 -3.882 10.511 1.00 87.69 91 LEU A C 1
ATOM 709 O O . LEU A 1 91 ? -2.727 -4.509 11.439 1.00 87.69 91 LEU A O 1
ATOM 713 N N . ASN A 1 92 ? -0.899 -3.684 10.425 1.00 87.56 92 ASN A N 1
ATOM 714 C CA . ASN A 1 92 ? 0.004 -4.1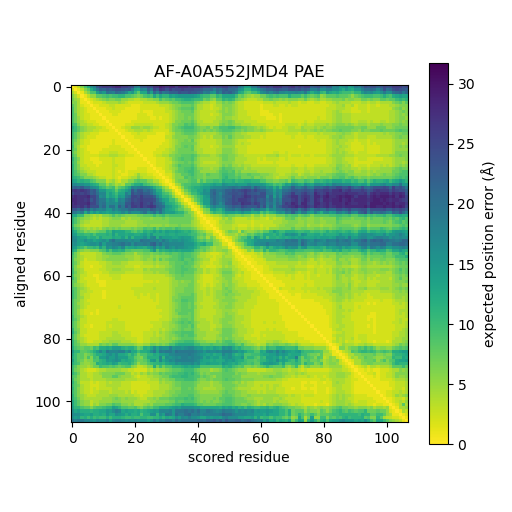22 11.482 1.00 87.56 92 ASN A CA 1
ATOM 715 C C . ASN A 1 92 ? -0.203 -3.308 12.780 1.00 87.56 92 ASN A C 1
ATOM 717 O O . ASN A 1 92 ? -0.718 -2.191 12.764 1.00 87.56 92 ASN A O 1
ATOM 721 N N . SER A 1 93 ? 0.246 -3.840 13.919 1.00 87.44 93 SER A N 1
ATOM 722 C CA . SER A 1 93 ? 0.053 -3.195 15.229 1.00 87.44 93 SER A CA 1
ATOM 723 C C . SER A 1 93 ? 0.773 -1.851 15.387 1.00 87.44 93 SER A C 1
ATOM 725 O O . SER A 1 93 ? 0.413 -1.077 16.271 1.00 87.44 93 SER A O 1
ATOM 727 N N . THR A 1 94 ? 1.768 -1.553 14.544 1.00 89.00 94 THR A N 1
ATOM 728 C CA . THR A 1 94 ? 2.500 -0.277 14.566 1.00 89.00 94 THR A CA 1
ATOM 729 C C . THR A 1 94 ? 1.896 0.786 13.647 1.00 89.00 94 THR A C 1
ATOM 731 O O . THR A 1 94 ? 2.369 1.923 13.637 1.00 89.00 94 THR A O 1
ATOM 734 N N . HIS A 1 95 ? 0.847 0.460 12.886 1.00 91.62 95 HIS A N 1
ATOM 735 C CA . HIS A 1 95 ? 0.192 1.416 12.004 1.00 91.62 95 HIS A CA 1
ATOM 736 C C . HIS A 1 95 ? -0.562 2.482 12.821 1.00 91.62 95 HIS A C 1
ATOM 738 O O . HIS A 1 95 ? -1.321 2.122 13.726 1.00 91.62 95 HIS A O 1
ATOM 744 N N . PRO A 1 96 ? -0.468 3.786 12.482 1.00 92.69 96 PRO A N 1
ATOM 745 C CA . PRO A 1 96 ? -1.127 4.858 13.245 1.00 92.69 96 PRO A CA 1
ATOM 746 C C . PRO A 1 96 ? -2.649 4.704 13.378 1.00 92.69 96 PRO A C 1
ATOM 748 O O . PRO A 1 96 ? -3.256 5.218 14.316 1.00 92.69 96 PRO A O 1
ATOM 751 N N . PHE A 1 97 ? -3.255 3.985 12.431 1.00 91.88 97 PHE A N 1
ATOM 752 C CA . PHE A 1 97 ? -4.692 3.724 12.357 1.00 91.88 97 PHE A CA 1
ATOM 753 C C . PHE A 1 97 ? -5.059 2.261 12.647 1.00 91.88 97 PHE A C 1
ATOM 755 O O . PHE A 1 97 ? -6.167 1.839 12.337 1.00 91.88 97 PHE A O 1
ATOM 762 N N . ALA A 1 98 ? -4.156 1.460 13.226 1.00 89.56 98 ALA A N 1
ATOM 763 C CA . ALA A 1 98 ? -4.457 0.065 13.578 1.00 89.56 98 ALA A CA 1
ATOM 764 C C . ALA A 1 98 ? -5.612 -0.034 14.590 1.00 89.56 98 ALA A C 1
ATOM 766 O O . ALA A 1 98 ? -6.519 -0.850 14.453 1.00 89.56 98 ALA A O 1
ATOM 767 N N . ASN A 1 99 ? -5.603 0.855 15.589 1.00 89.75 99 ASN A N 1
ATOM 768 C CA . ASN A 1 99 ? -6.548 0.831 16.709 1.00 89.75 99 ASN A CA 1
ATOM 769 C C . ASN A 1 99 ? -7.547 1.995 16.703 1.00 89.75 99 ASN A C 1
ATOM 771 O O . ASN A 1 99 ? -8.383 2.080 17.600 1.00 89.75 99 ASN A O 1
ATOM 775 N N . ARG A 1 100 ? -7.486 2.879 15.701 1.00 89.81 100 ARG A N 1
ATOM 776 C CA . ARG A 1 100 ? -8.414 4.005 15.544 1.00 89.81 100 ARG A CA 1
ATOM 777 C C . ARG A 1 100 ? -8.671 4.324 14.067 1.00 89.81 100 ARG A C 1
ATOM 779 O O . ARG A 1 100 ? -7.731 4.212 13.280 1.00 89.81 100 ARG A O 1
ATOM 786 N N . PRO A 1 101 ? -9.880 4.771 13.688 1.00 88.81 101 PRO A N 1
ATOM 787 C CA . PRO A 1 101 ? -10.119 5.310 12.354 1.00 88.81 101 PRO A CA 1
ATOM 788 C C . PRO A 1 101 ? -9.406 6.664 12.161 1.00 88.81 101 PRO A C 1
ATOM 790 O O . PRO A 1 101 ? -9.165 7.375 13.147 1.00 88.81 101 PRO A O 1
ATOM 793 N N . PRO A 1 102 ? -9.079 7.049 10.913 1.00 89.38 102 PRO A N 1
ATOM 794 C CA . PRO A 1 102 ? -8.733 8.432 10.587 1.00 89.38 102 PRO A CA 1
ATOM 795 C C . PRO A 1 102 ? -9.919 9.380 10.825 1.00 89.38 102 PRO A C 1
ATOM 797 O O . PRO A 1 102 ? -11.070 8.998 10.599 1.00 89.38 102 PRO A O 1
ATOM 800 N N . TYR A 1 103 ? -9.651 10.618 11.239 1.00 86.88 103 TYR A N 1
ATOM 801 C CA . TYR A 1 103 ? -10.651 11.691 11.363 1.00 86.88 103 TYR A CA 1
ATOM 802 C C . TYR A 1 103 ? -10.280 12.908 10.500 1.00 86.88 103 TYR A C 1
ATOM 804 O O . TYR A 1 103 ? -9.184 12.990 9.960 1.00 86.88 103 TYR A O 1
ATOM 812 N N . THR A 1 104 ? -11.187 13.875 10.345 1.00 70.81 104 THR A N 1
ATOM 813 C CA . THR A 1 104 ? -10.995 15.042 9.457 1.00 70.81 104 THR A CA 1
ATOM 814 C C . THR A 1 104 ? -9.747 15.871 9.769 1.00 70.81 104 THR A C 1
ATOM 816 O O . THR A 1 104 ? -9.135 16.397 8.851 1.00 70.81 104 THR A O 1
ATOM 819 N N . GLY A 1 105 ? -9.335 15.950 11.036 1.00 73.31 105 GLY A N 1
ATOM 820 C CA . GLY A 1 105 ? -8.093 16.613 11.458 1.00 73.31 105 GLY A CA 1
ATOM 821 C C . GLY A 1 105 ? -6.799 15.826 11.205 1.00 73.31 105 GLY A C 1
ATOM 822 O O . GLY A 1 105 ? -5.735 16.288 11.601 1.00 73.31 105 GLY A O 1
ATOM 823 N N . ASP A 1 106 ? -6.868 14.630 10.618 1.00 76.75 106 ASP A N 1
ATOM 824 C CA . ASP A 1 106 ? -5.685 13.851 10.242 1.00 76.75 106 ASP A CA 1
ATOM 825 C C . ASP A 1 106 ? -5.178 14.167 8.810 1.00 76.75 106 ASP A C 1
ATOM 827 O O . ASP A 1 106 ? -4.080 13.695 8.480 1.00 76.75 106 ASP A O 1
ATOM 831 N N . LEU A 1 107 ? -5.962 14.912 8.004 1.00 60.78 107 LEU A N 1
ATOM 832 C CA . LEU A 1 107 ? -5.698 15.318 6.607 1.00 60.78 107 LEU A CA 1
ATOM 833 C C . LEU A 1 107 ? -4.760 16.525 6.488 1.00 60.78 107 LEU A C 1
ATOM 835 O O . LEU A 1 107 ? -4.947 17.498 7.250 1.00 60.78 107 LEU A O 1
#

pLDDT: mean 82.24, std 12.84, range [42.97, 95.5]

Mean predicted aligned error: 7.29 Å

Radius of gyration: 15.7 Å; Cα contacts (8 Å, |Δi|>4): 121; chains: 1; bounding box: 31×37×42 Å

InterPro domains:
  IPR013320 Concanavalin A-like lectin/glucanase domain superfamily [SSF49899] (3-75)

Secondary structure (DSSP, 8-state):
-------EEEEEETTEEEEEETTEEEEEEE--------TT----SS--SSS----S--------SS---HHHHHHHHHHHHHHSGGGTTTS-TTSTTSSS---GGG-